Protein AF-A0A2V8DVA2-F1 (afdb_monomer)

pLDDT: mean 94.45, std 3.31, range [82.94, 97.69]

Mean predicted aligned error: 2.73 Å

Foldseek 3Di:
DKDKDKDFPVCVVVVVVVVVVAKDWDADDDPCHVPPGMTMIMHDD

Nearest PDB struc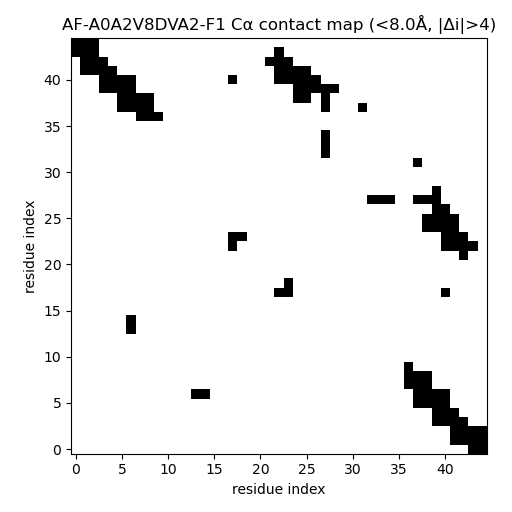tures (foldseek):
  3lod-assembly1_A  TM=9.209E-01  e=5.906E-03  Klebsiella pneumoniae subsp. pneumoniae MGH 78578
  4oae-assembly1_A  TM=7.392E-01  e=3.024E+00  Pseudomonas aeruginosa PAO1
  3fnc-assembly1_B  TM=6.163E-01  e=1.945E+00  Listeria innocua Clip11262
  3jb6-assembly1_A  TM=5.047E-01  e=1.175E+00  Bombyx mori cypovirus 1
  8jkb-assembly1_E  TM=4.411E-01  e=2.206E+00  Mus musculus

Radius of gyration: 10.01 Å; Cα contacts (8 Å, |Δi|>4): 64; chains: 1; bounding box: 23×18×23 Å

Secondary structure (DSSP, 8-state):
-EEEEEEETT-HHHHHHHHHTT-EE----GGGTT-TTEEEEEEE-

Solvent-accessible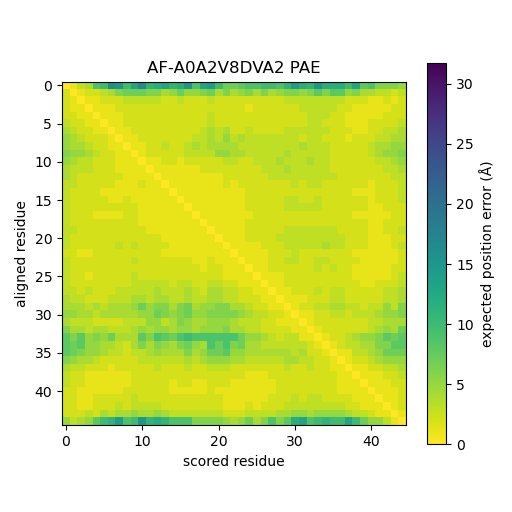 surface area (backbone atoms only — not comparable to full-atom values): 2702 Å² total; per-residue (Å²): 102,74,52,75,51,76,46,50,65,92,40,60,68,58,55,50,50,41,42,75,73,60,31,43,83,45,79,58,58,81,92,44,56,88,44,88,55,55,42,27,32,34,30,83,103

Structure (mmCIF, N/CA/C/O backbone):
data_AF-A0A2V8DVA2-F1
#
_entry.id   AF-A0A2V8DVA2-F1
#
loop_
_atom_site.group_PDB
_atom_site.id
_atom_site.type_symbol
_atom_site.label_atom_id
_atom_site.label_alt_id
_atom_site.label_comp_id
_atom_site.label_asym_id
_atom_site.label_entity_id
_atom_site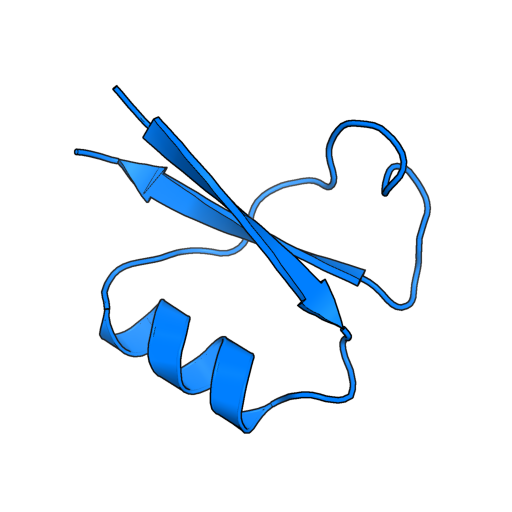.label_seq_id
_atom_site.pdbx_PDB_ins_code
_atom_site.Cartn_x
_atom_site.Cartn_y
_atom_site.Cartn_z
_atom_site.occupancy
_atom_site.B_iso_or_equiv
_atom_site.auth_seq_id
_atom_site.auth_comp_id
_atom_site.auth_asym_id
_atom_site.auth_atom_id
_atom_site.pdbx_PDB_model_num
ATOM 1 N N . ARG A 1 1 ? -10.294 4.439 13.950 1.00 82.94 1 ARG A N 1
ATOM 2 C CA . ARG A 1 1 ? -8.895 3.916 14.012 1.00 82.94 1 ARG A CA 1
ATOM 3 C C . ARG A 1 1 ? -8.534 3.547 12.580 1.00 82.94 1 ARG A C 1
ATOM 5 O O . ARG A 1 1 ? -9.418 3.049 11.907 1.00 82.94 1 ARG A O 1
ATOM 12 N N . ARG A 1 2 ? -7.301 3.760 12.110 1.00 90.38 2 ARG A N 1
ATOM 13 C CA . ARG A 1 2 ? -6.943 3.448 10.715 1.00 90.38 2 ARG A CA 1
ATOM 14 C C . ARG A 1 2 ? -5.851 2.390 10.628 1.00 90.38 2 ARG A C 1
ATOM 16 O O . ARG A 1 2 ? -4.929 2.408 11.442 1.00 90.38 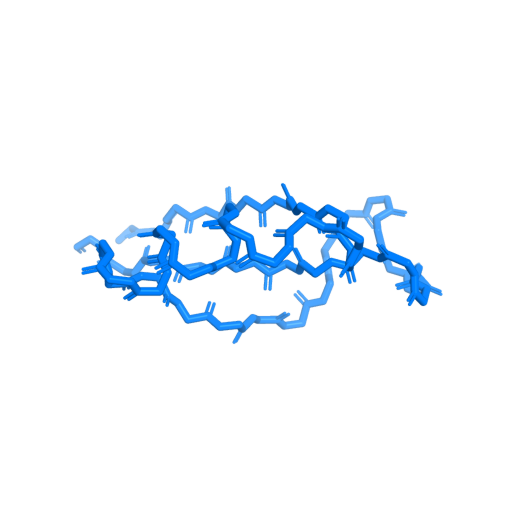2 ARG A O 1
ATOM 23 N N . ILE A 1 3 ? -5.952 1.501 9.646 1.00 95.88 3 ILE A N 1
ATOM 24 C CA . ILE A 1 3 ? -4.894 0.560 9.262 1.00 95.88 3 ILE A CA 1
ATOM 25 C C . ILE A 1 3 ? -4.160 1.161 8.071 1.00 95.88 3 ILE A C 1
ATOM 27 O O . ILE A 1 3 ? -4.802 1.656 7.148 1.00 95.88 3 ILE A O 1
ATOM 31 N N . VAL A 1 4 ? -2.831 1.116 8.085 1.00 95.88 4 VAL A N 1
ATOM 32 C CA . VAL A 1 4 ? -1.992 1.542 6.960 1.00 95.88 4 VAL A CA 1
ATOM 33 C C . VAL A 1 4 ? -1.031 0.428 6.577 1.00 95.88 4 VAL A C 1
ATOM 35 O O . VAL A 1 4 ? -0.594 -0.334 7.437 1.00 95.88 4 VAL A O 1
ATOM 38 N N . LEU A 1 5 ? -0.725 0.335 5.289 1.00 95.81 5 LEU A N 1
ATOM 39 C CA . LEU A 1 5 ? 0.228 -0.615 4.729 1.00 95.81 5 LEU A CA 1
ATOM 40 C C . LEU A 1 5 ? 0.996 0.025 3.576 1.00 95.81 5 LEU A C 1
ATOM 42 O O . LEU A 1 5 ? 0.548 1.012 2.987 1.00 95.81 5 LEU A O 1
ATOM 46 N N . GLU A 1 6 ? 2.134 -0.565 3.246 1.00 96.88 6 GLU A N 1
ATOM 47 C CA . GLU A 1 6 ? 2.912 -0.243 2.056 1.00 96.88 6 GLU A CA 1
ATOM 48 C C . GLU A 1 6 ? 2.999 -1.474 1.149 1.00 96.88 6 GLU A C 1
ATOM 50 O O . GLU A 1 6 ? 2.972 -2.617 1.611 1.00 96.88 6 GLU A O 1
ATOM 55 N N . THR A 1 7 ? 3.030 -1.237 -0.159 1.00 95.50 7 THR A N 1
ATOM 56 C CA . THR A 1 7 ? 3.320 -2.250 -1.169 1.00 95.50 7 THR A CA 1
ATOM 57 C C . THR A 1 7 ? 4.101 -1.639 -2.325 1.00 95.50 7 THR A C 1
ATOM 59 O O . THR A 1 7 ? 3.950 -0.461 -2.639 1.00 95.50 7 THR A O 1
ATOM 62 N N . GLY A 1 8 ? 4.917 -2.438 -3.008 1.00 94.88 8 GLY A N 1
ATOM 63 C CA . GLY A 1 8 ? 5.677 -1.955 -4.156 1.00 94.88 8 GLY A CA 1
ATOM 64 C C . GLY A 1 8 ? 4.791 -1.725 -5.384 1.00 94.88 8 GLY A C 1
ATOM 65 O O . GLY A 1 8 ? 3.918 -2.532 -5.690 1.00 94.88 8 GLY A O 1
ATOM 66 N N . VAL A 1 9 ? 5.095 -0.695 -6.177 1.00 93.19 9 VAL A N 1
ATOM 67 C CA . VAL A 1 9 ? 4.386 -0.371 -7.435 1.00 93.19 9 VAL A CA 1
ATOM 68 C C . VAL A 1 9 ? 4.380 -1.527 -8.449 1.00 93.19 9 VAL A C 1
ATOM 70 O O . VAL A 1 9 ? 3.496 -1.616 -9.295 1.00 93.19 9 VAL A O 1
ATOM 73 N N . ARG A 1 10 ? 5.348 -2.448 -8.351 1.00 96.06 10 ARG A N 1
ATOM 74 C CA . ARG A 1 10 ? 5.457 -3.646 -9.201 1.00 96.06 10 ARG A CA 1
ATOM 75 C C . ARG A 1 10 ? 4.586 -4.825 -8.745 1.00 96.06 10 ARG A C 1
ATOM 77 O O . ARG A 1 10 ? 4.724 -5.903 -9.307 1.00 96.06 10 ARG A O 1
ATOM 84 N N .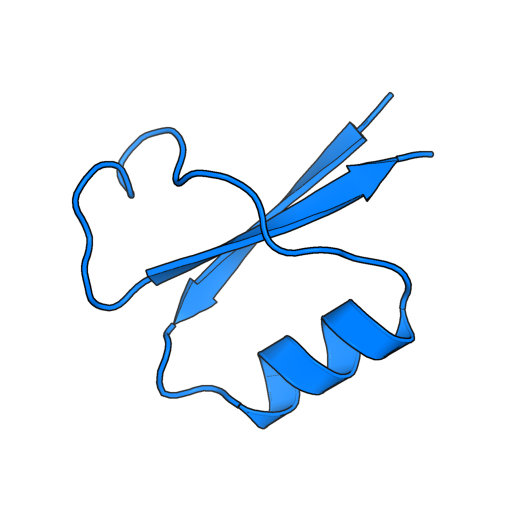 GLN A 1 11 ? 3.729 -4.643 -7.740 1.00 95.56 11 GLN A N 1
ATOM 85 C CA . GLN A 1 11 ? 2.817 -5.671 -7.223 1.00 95.56 11 GLN A CA 1
ATOM 86 C C . GLN A 1 11 ? 1.348 -5.279 -7.480 1.00 95.56 11 GLN A C 1
ATOM 88 O O . GLN A 1 11 ? 0.597 -5.028 -6.530 1.00 95.56 11 GLN A O 1
ATOM 93 N N . PRO A 1 12 ? 0.911 -5.178 -8.751 1.00 95.19 12 PRO A N 1
ATOM 94 C CA . PRO A 1 12 ? -0.436 -4.714 -9.083 1.00 95.19 12 PRO A CA 1
ATOM 95 C C . PRO A 1 12 ? -1.538 -5.619 -8.511 1.00 95.19 12 PRO A C 1
ATOM 97 O O . PRO A 1 12 ? -2.604 -5.126 -8.141 1.00 95.19 12 PRO A O 1
ATOM 100 N N . GLU A 1 13 ? -1.286 -6.919 -8.365 1.00 97.44 13 GLU A N 1
ATOM 101 C CA . GLU A 1 13 ? -2.219 -7.881 -7.774 1.00 97.44 13 GLU A CA 1
ATOM 102 C C . GLU A 1 13 ? -2.457 -7.593 -6.289 1.00 97.44 13 GLU A C 1
ATOM 104 O O . GLU A 1 13 ? -3.598 -7.647 -5.827 1.00 97.44 13 GLU A O 1
ATOM 109 N N . ALA A 1 14 ? -1.404 -7.232 -5.548 1.00 96.62 14 ALA A N 1
ATOM 110 C CA . ALA A 1 14 ? -1.513 -6.863 -4.140 1.00 96.62 14 ALA A CA 1
ATOM 111 C C . ALA A 1 14 ? -2.293 -5.551 -3.979 1.00 96.62 14 ALA A C 1
ATOM 113 O O . ALA A 1 14 ? -3.218 -5.475 -3.173 1.00 96.62 14 ALA A O 1
ATOM 114 N N . ILE A 1 15 ? -1.986 -4.543 -4.803 1.00 96.88 15 ILE A N 1
ATOM 115 C CA . ILE A 1 15 ? -2.714 -3.266 -4.822 1.00 96.88 15 ILE A CA 1
ATOM 116 C C . ILE A 1 15 ? -4.206 -3.508 -5.094 1.00 96.88 15 ILE A C 1
ATOM 118 O O . ILE A 1 15 ? -5.061 -3.000 -4.368 1.00 96.88 15 ILE A O 1
ATOM 122 N N . ALA A 1 16 ? -4.532 -4.326 -6.099 1.00 97.38 16 ALA A N 1
ATOM 123 C CA . ALA A 1 16 ? -5.910 -4.664 -6.438 1.00 97.38 16 ALA A CA 1
ATOM 124 C C . ALA A 1 16 ? -6.621 -5.445 -5.320 1.00 97.38 16 ALA A C 1
ATOM 126 O O . ALA A 1 16 ? -7.799 -5.192 -5.051 1.00 97.38 16 ALA A O 1
ATOM 127 N N . LEU A 1 17 ? -5.927 -6.371 -4.652 1.00 97.69 17 LEU A N 1
ATOM 128 C CA . LEU A 1 17 ? -6.455 -7.108 -3.504 1.00 97.69 17 LEU A CA 1
ATOM 129 C C . LEU A 1 17 ? -6.835 -6.152 -2.367 1.00 97.69 17 LEU A C 1
ATOM 131 O O . LEU A 1 17 ? -7.956 -6.213 -1.860 1.00 97.69 17 LEU A O 1
ATOM 135 N N . TYR A 1 18 ? -5.935 -5.238 -1.998 1.00 97.25 18 TYR A N 1
ATOM 136 C CA . TYR A 1 18 ? -6.191 -4.272 -0.932 1.00 97.25 18 TYR A CA 1
ATOM 137 C C . TYR A 1 18 ? -7.285 -3.274 -1.314 1.00 97.25 18 TYR A C 1
ATOM 139 O O . TYR A 1 18 ? -8.168 -3.006 -0.499 1.00 97.25 18 TYR A O 1
ATOM 147 N N . ALA A 1 19 ? -7.306 -2.803 -2.563 1.00 96.56 19 ALA A N 1
ATOM 148 C CA . ALA A 1 19 ? -8.388 -1.963 -3.071 1.00 96.56 19 ALA A CA 1
ATOM 149 C C . ALA A 1 19 ? -9.759 -2.650 -2.926 1.00 96.56 19 ALA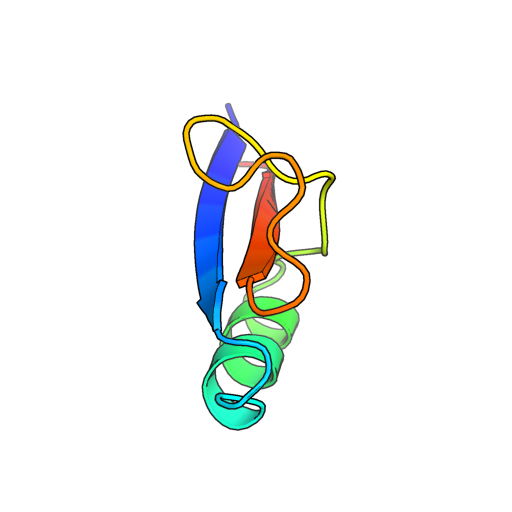 A C 1
ATOM 151 O O . ALA A 1 19 ? -10.702 -2.062 -2.398 1.00 96.56 19 ALA A O 1
ATOM 152 N N . ARG A 1 20 ? -9.862 -3.934 -3.300 1.00 97.69 20 ARG A N 1
ATOM 153 C CA . ARG A 1 20 ? -11.089 -4.736 -3.123 1.00 97.69 20 ARG A CA 1
ATOM 154 C C . ARG A 1 20 ? -11.455 -4.956 -1.656 1.00 97.69 20 ARG A C 1
ATOM 156 O O . ARG A 1 20 ? -12.635 -5.049 -1.336 1.00 97.69 20 ARG A O 1
ATOM 163 N N . ALA A 1 21 ? -10.469 -5.009 -0.765 1.00 96.38 21 ALA A N 1
ATOM 164 C CA . ALA A 1 21 ? -10.678 -5.109 0.678 1.00 96.38 21 ALA A CA 1
ATOM 165 C C . ALA A 1 21 ? -11.084 -3.772 1.341 1.00 96.38 21 ALA A C 1
ATOM 167 O O . ALA A 1 21 ? -11.283 -3.730 2.562 1.00 96.38 21 ALA A O 1
ATOM 168 N N . GLY A 1 22 ? -11.224 -2.690 0.565 1.00 96.56 22 GLY A N 1
ATOM 169 C CA . GLY A 1 22 ? -11.643 -1.367 1.032 1.00 96.56 22 GLY A CA 1
ATOM 170 C C . GLY A 1 22 ? -10.494 -0.463 1.478 1.00 96.56 22 GLY A C 1
ATOM 171 O O . GLY A 1 22 ? -10.734 0.509 2.190 1.00 96.56 22 GLY A O 1
ATOM 172 N N . PHE A 1 23 ? -9.256 -0.783 1.101 1.00 97.62 23 PHE A N 1
ATOM 173 C CA . PHE A 1 23 ? -8.138 0.140 1.260 1.00 97.62 23 PHE A CA 1
ATOM 174 C C . PHE A 1 23 ? -8.115 1.146 0.106 1.00 97.62 23 PHE A C 1
ATOM 176 O O . PHE A 1 23 ? -8.433 0.819 -1.035 1.00 97.62 23 PHE A O 1
ATOM 183 N N . PHE A 1 24 ? -7.681 2.365 0.392 1.00 96.19 24 PHE A N 1
ATOM 184 C CA . PHE A 1 24 ? -7.486 3.435 -0.579 1.00 96.19 24 PHE A CA 1
ATOM 185 C C . PHE A 1 24 ? -6.047 3.941 -0.518 1.00 96.19 24 PHE A C 1
ATOM 187 O O . PHE A 1 24 ? -5.382 3.827 0.510 1.00 96.19 24 PHE A O 1
ATOM 194 N N . GLN A 1 25 ? -5.544 4.484 -1.624 1.00 95.31 25 GLN A N 1
ATOM 195 C CA . GLN A 1 25 ? -4.194 5.036 -1.661 1.00 95.31 25 GLN A CA 1
ATOM 196 C C . GLN A 1 25 ? -4.099 6.277 -0.764 1.00 95.31 25 GLN A C 1
ATOM 198 O O . GLN A 1 25 ? -4.982 7.134 -0.772 1.00 95.31 25 GLN A O 1
ATOM 203 N N . ILE A 1 26 ? -3.016 6.369 0.003 1.00 95.69 26 ILE A N 1
ATOM 204 C CA . ILE A 1 26 ? -2.719 7.489 0.899 1.00 95.69 26 ILE A CA 1
ATOM 205 C C . ILE A 1 26 ? -1.325 8.046 0.597 1.00 95.69 26 ILE A C 1
ATOM 207 O O . ILE A 1 26 ? -0.511 7.359 -0.029 1.00 95.69 26 ILE A O 1
ATOM 211 N N . PRO A 1 27 ? -1.011 9.273 1.051 1.00 94.62 27 PRO A N 1
ATOM 212 C CA . PRO A 1 27 ? 0.355 9.772 1.016 1.00 94.62 27 PRO A CA 1
ATOM 213 C C . PRO A 1 27 ? 1.325 8.797 1.690 1.00 94.62 27 PRO A C 1
ATOM 215 O O . PRO A 1 27 ? 0.977 8.150 2.684 1.00 94.62 27 PRO A O 1
ATOM 218 N N . ALA A 1 28 ? 2.542 8.714 1.151 1.00 94.81 28 ALA A N 1
ATOM 219 C CA . ALA A 1 28 ? 3.596 7.913 1.751 1.00 94.81 28 ALA A CA 1
ATOM 220 C C . ALA A 1 28 ? 3.862 8.353 3.197 1.00 94.81 28 ALA A C 1
ATOM 222 O O . ALA A 1 28 ? 3.703 9.524 3.547 1.00 94.81 28 ALA A O 1
ATOM 223 N N . PHE A 1 29 ? 4.248 7.405 4.042 1.00 92.44 29 PHE A N 1
ATOM 224 C CA . PHE A 1 29 ? 4.480 7.641 5.462 1.00 92.44 29 PHE A CA 1
ATOM 225 C C . PHE A 1 29 ? 5.767 6.952 5.919 1.00 92.44 29 PHE A C 1
ATOM 227 O O . PHE A 1 29 ? 6.220 5.994 5.298 1.00 92.44 29 PHE A O 1
ATOM 234 N N . GLY A 1 30 ? 6.347 7.434 7.020 1.00 91.31 30 GLY A N 1
ATOM 235 C CA . GLY A 1 30 ? 7.565 6.851 7.587 1.00 91.31 30 GLY A CA 1
ATOM 236 C C . GLY A 1 30 ? 8.742 6.886 6.610 1.00 91.31 30 GLY A C 1
ATOM 237 O O . GLY A 1 30 ? 9.000 7.910 5.980 1.00 91.31 30 GLY A O 1
ATOM 238 N N . GLU A 1 31 ? 9.441 5.759 6.480 1.00 91.19 31 GLU A N 1
ATOM 239 C CA . GLU A 1 31 ? 10.609 5.604 5.600 1.00 91.19 31 GLU A CA 1
ATOM 240 C C . GLU A 1 31 ? 10.280 5.654 4.100 1.00 91.19 31 GLU A C 1
ATOM 242 O O . GLU A 1 31 ? 11.169 5.867 3.281 1.00 91.19 31 GLU A O 1
ATOM 247 N N . TYR A 1 32 ? 9.005 5.519 3.726 1.00 91.25 32 TYR A N 1
ATOM 248 C CA . TYR A 1 32 ? 8.574 5.521 2.327 1.00 91.25 32 TYR A CA 1
ATOM 249 C C . TYR A 1 32 ? 8.357 6.929 1.759 1.00 91.25 32 TYR A C 1
ATOM 251 O O . TYR A 1 32 ? 8.009 7.074 0.584 1.00 91.25 32 TYR A O 1
ATOM 259 N N . LEU A 1 33 ? 8.538 7.980 2.567 1.00 90.88 33 LEU A N 1
ATOM 260 C CA . LEU A 1 33 ? 8.451 9.366 2.110 1.00 90.88 33 LEU A CA 1
ATOM 261 C C . LEU A 1 33 ? 9.442 9.617 0.962 1.00 90.88 33 LEU A C 1
ATOM 263 O O . LEU A 1 33 ? 10.651 9.508 1.130 1.00 90.88 33 LEU A O 1
ATOM 267 N N . GLY A 1 34 ? 8.913 9.957 -0.216 1.00 87.44 34 GLY A N 1
ATOM 268 C CA . GLY A 1 34 ? 9.714 10.189 -1.423 1.00 87.44 34 GLY A CA 1
ATOM 269 C C . GLY A 1 34 ? 10.079 8.927 -2.215 1.00 87.44 34 GLY A C 1
ATOM 270 O O . GLY A 1 34 ? 10.707 9.041 -3.266 1.00 87.44 34 GLY A O 1
ATOM 271 N N . SER A 1 35 ? 9.661 7.734 -1.778 1.00 90.94 35 SER A N 1
ATOM 272 C CA . SER A 1 35 ? 9.839 6.509 -2.562 1.00 90.94 35 SER A CA 1
ATOM 273 C C . SER A 1 35 ? 8.904 6.509 -3.774 1.00 90.94 3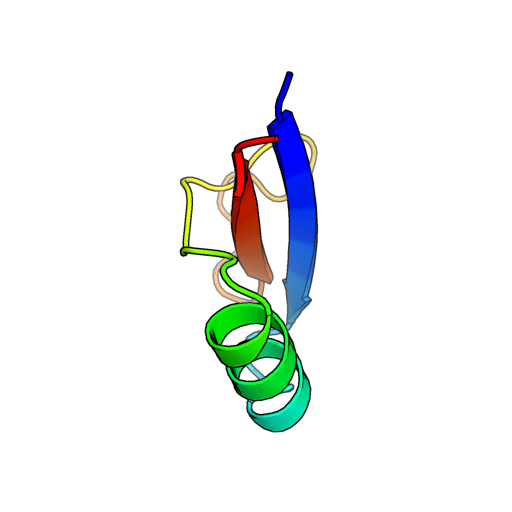5 SER A C 1
ATOM 275 O O . SER A 1 35 ? 7.689 6.379 -3.641 1.00 90.94 35 SER A O 1
ATOM 277 N N . ALA A 1 36 ? 9.476 6.601 -4.977 1.00 89.38 36 ALA A N 1
ATOM 278 C CA . ALA A 1 36 ? 8.727 6.492 -6.233 1.00 89.38 36 ALA A CA 1
ATOM 279 C C . ALA A 1 36 ? 8.294 5.050 -6.562 1.00 89.38 36 ALA A C 1
ATOM 281 O O . ALA A 1 36 ? 7.521 4.828 -7.492 1.00 89.38 36 ALA A O 1
ATOM 282 N N . LEU A 1 37 ? 8.818 4.062 -5.829 1.00 93.50 37 LEU A N 1
ATOM 283 C CA . LEU A 1 37 ? 8.547 2.641 -6.055 1.00 93.50 37 LEU A CA 1
ATOM 284 C C . LEU A 1 37 ? 7.578 2.042 -5.033 1.00 93.50 37 LEU A C 1
ATOM 286 O O . LEU A 1 37 ? 7.242 0.864 -5.153 1.00 93.50 37 LEU A O 1
ATOM 290 N N . SER A 1 38 ? 7.123 2.840 -4.069 1.00 95.06 38 SER A N 1
ATOM 291 C CA . SER A 1 38 ? 6.224 2.422 -2.997 1.00 95.06 38 SER A CA 1
ATOM 292 C C . SER A 1 38 ? 4.839 3.032 -3.172 1.00 95.06 38 SER A C 1
ATOM 294 O O . SER A 1 38 ? 4.681 4.196 -3.534 1.00 95.06 38 SER A O 1
ATOM 296 N N . VAL A 1 39 ? 3.820 2.242 -2.864 1.00 96.12 39 VAL A N 1
ATOM 297 C CA . VAL A 1 39 ? 2.411 2.620 -2.838 1.00 96.12 39 VAL A CA 1
ATOM 298 C C . VAL A 1 39 ? 1.909 2.385 -1.422 1.00 96.12 39 VAL A C 1
ATOM 300 O O . VAL A 1 39 ? 1.826 1.256 -0.946 1.00 96.12 39 VAL A O 1
ATOM 303 N N . CYS A 1 40 ? 1.580 3.470 -0.730 1.00 96.81 40 CYS A N 1
ATOM 304 C CA . CYS A 1 40 ? 0.986 3.405 0.598 1.00 96.81 40 CYS A CA 1
ATOM 305 C C . CYS A 1 40 ? -0.539 3.386 0.484 1.00 96.81 40 CYS A C 1
ATOM 307 O O . CYS A 1 40 ? -1.128 4.172 -0.262 1.00 96.81 40 CYS A O 1
ATOM 309 N N . MET A 1 41 ? -1.188 2.501 1.235 1.00 97.62 41 MET A N 1
ATOM 310 C CA . MET A 1 41 ? -2.643 2.386 1.282 1.00 97.62 41 MET A CA 1
ATOM 311 C C . MET A 1 41 ? -3.140 2.417 2.728 1.00 97.62 41 MET A C 1
ATOM 313 O O . MET A 1 41 ? -2.428 2.034 3.656 1.00 97.62 41 MET A O 1
ATOM 317 N N . GLY A 1 42 ? -4.369 2.884 2.927 1.00 97.12 42 GLY A N 1
ATOM 318 C CA . GLY A 1 42 ? -5.020 2.979 4.226 1.00 97.12 42 GLY A CA 1
ATOM 319 C C . GLY A 1 42 ? -6.462 2.489 4.181 1.00 97.12 42 GLY A C 1
ATOM 320 O O . GLY A 1 42 ? -7.107 2.542 3.140 1.00 97.12 42 GLY A O 1
ATOM 321 N N . LYS A 1 43 ? -6.965 2.002 5.314 1.00 96.75 43 LYS A N 1
ATOM 322 C CA . LYS A 1 43 ? -8.373 1.658 5.522 1.00 96.75 43 LYS A CA 1
ATOM 323 C C . LYS A 1 43 ? -8.827 2.204 6.867 1.00 96.75 43 LYS A C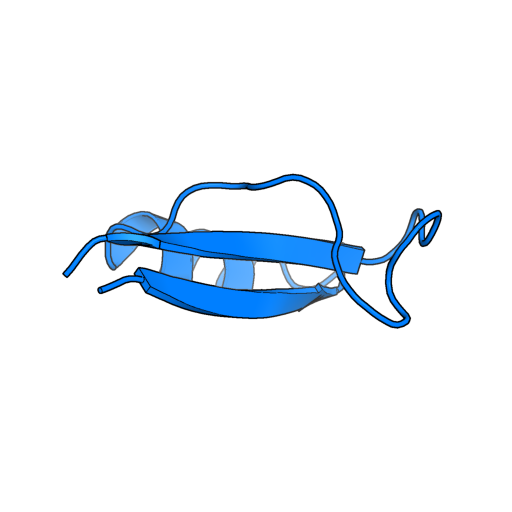 1
ATOM 325 O O . LYS A 1 43 ? -8.189 1.951 7.892 1.00 96.75 43 LYS A O 1
ATOM 330 N N . GLU A 1 44 ? -9.934 2.930 6.853 1.00 93.75 44 GLU A N 1
ATOM 331 C CA . GLU A 1 44 ? -10.616 3.347 8.075 1.00 93.75 44 GLU A CA 1
ATOM 332 C C . GLU A 1 44 ? -11.430 2.162 8.624 1.00 93.75 44 GLU A C 1
ATOM 334 O O . GLU A 1 44 ? -12.082 1.449 7.856 1.00 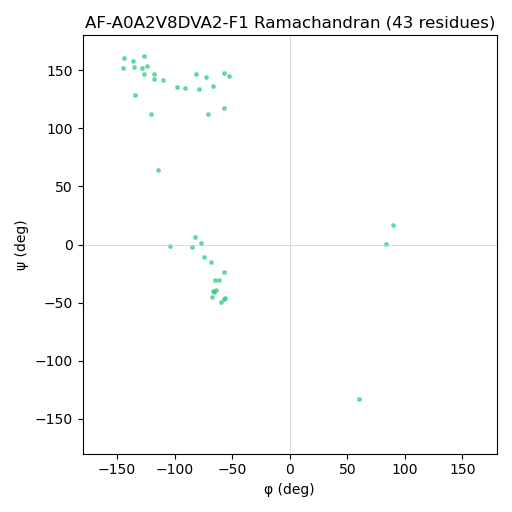93.75 44 GLU A O 1
ATOM 339 N N . LEU A 1 45 ? -11.320 1.915 9.935 1.00 85.88 45 LEU A N 1
ATOM 340 C CA . LEU A 1 45 ? -12.086 0.902 10.674 1.00 85.88 45 LEU A CA 1
ATOM 341 C C . LEU A 1 45 ? -13.346 1.502 11.287 1.00 85.88 45 LEU A C 1
ATOM 343 O O . LEU A 1 45 ? -13.199 2.565 11.943 1.00 85.88 45 LEU A O 1
#

Sequence (45 aa):
RRIVLETGVRQPEAIALYARAGFFQIPAFGEYLGSALSVCMGKEL